Protein AF-A0A938GWP0-F1 (afdb_monomer_lite)

Radius of gyration: 29.53 Å; chains: 1; bounding box: 37×73×62 Å

pLDDT: mean 84.63, std 17.42, range [49.56, 98.25]

Secondary structure (DSSP, 8-state):
----HHHHHHHHHHHTTS--------------EEEEETTEEEEE-TTS-EE-----S---SGGGGSGGGTTHHHHHHTT-HHHHIIIIIHHHHHHH-

Sequence (97 aa):
MTMNRRRFLAAAGCAALQPVRTLRAAVSEKFFTLARRGGRWWFVTPEGAPFFSIALNHIDPSPLRYTANGDLWARKYGNSMERWLKEAVAPDLRAWG

Foldseek 3Di:
DDDDPVNVVVVVVVVVPDPPPPPPVPPPPQQWDWDQDPNDIFTAHSVGHGDDDDDDPDPDCVVCVDVVNPCSCCVVQVVDPVSCCVVPVVVVVVVVD

Structure (mmCIF, N/CA/C/O backbone):
data_AF-A0A938GWP0-F1
#
_entry.id   AF-A0A938GWP0-F1
#
loop_
_atom_site.group_PDB
_atom_site.id
_atom_site.type_symbol
_atom_site.label_atom_id
_atom_site.label_alt_id
_atom_site.label_comp_id
_atom_site.label_asym_id
_atom_site.label_entity_id
_atom_site.label_seq_id
_atom_site.pdbx_PDB_ins_code
_atom_site.Cartn_x
_atom_site.Cartn_y
_atom_site.Cartn_z
_atom_site.occupancy
_atom_site.B_iso_or_equiv
_atom_site.auth_seq_id
_atom_site.auth_comp_id
_atom_site.auth_asym_id
_atom_site.auth_atom_id
_atom_site.pdbx_PDB_model_num
ATOM 1 N N . MET A 1 1 ? -17.689 60.979 33.324 1.00 50.69 1 MET A N 1
ATOM 2 C CA . MET A 1 1 ? -17.193 59.839 34.127 1.00 50.69 1 MET A CA 1
ATOM 3 C C . MET A 1 1 ? -15.662 59.848 34.076 1.00 50.69 1 MET A C 1
ATOM 5 O O . MET A 1 1 ? -15.088 59.329 33.129 1.00 50.69 1 MET A O 1
ATOM 9 N N . THR A 1 2 ? -14.985 60.538 34.997 1.00 56.50 2 THR A N 1
ATOM 10 C CA . THR A 1 2 ? -13.518 60.707 34.969 1.00 56.50 2 THR A CA 1
ATOM 11 C C . THR A 1 2 ? -12.810 59.454 35.492 1.00 56.50 2 THR A C 1
ATOM 13 O O . THR A 1 2 ? -13.061 58.981 36.601 1.00 56.50 2 THR A O 1
ATOM 16 N N . MET A 1 3 ? -11.939 58.877 34.667 1.00 62.41 3 MET A N 1
ATOM 17 C CA . MET A 1 3 ? -11.220 57.642 34.971 1.00 62.41 3 MET A CA 1
ATOM 18 C C . MET A 1 3 ? -9.974 57.956 35.816 1.00 62.41 3 MET A C 1
ATOM 20 O O . MET A 1 3 ? -9.046 58.602 35.346 1.00 62.41 3 MET A O 1
ATOM 24 N N . ASN A 1 4 ? -9.950 57.527 37.084 1.00 79.62 4 ASN A N 1
ATOM 25 C CA . ASN A 1 4 ? -8.805 57.739 37.981 1.00 79.62 4 ASN A CA 1
ATOM 26 C C . ASN A 1 4 ? -7.696 56.698 37.711 1.00 79.62 4 ASN A C 1
ATOM 28 O O . ASN A 1 4 ? -7.987 55.520 37.492 1.00 79.62 4 ASN A O 1
ATOM 32 N N . ARG A 1 5 ? -6.425 57.118 37.797 1.00 67.44 5 ARG A N 1
ATOM 33 C CA . ARG A 1 5 ? -5.194 56.326 37.598 1.00 67.44 5 ARG A CA 1
ATOM 34 C C . ARG A 1 5 ? -5.220 54.956 38.284 1.00 67.44 5 ARG A C 1
ATOM 36 O O . ARG A 1 5 ? -4.750 53.984 37.706 1.00 67.44 5 ARG A O 1
ATOM 43 N N . ARG A 1 6 ? -5.818 54.844 39.477 1.00 66.81 6 ARG A N 1
ATOM 44 C CA . ARG A 1 6 ? -5.962 53.551 40.180 1.00 66.81 6 ARG A CA 1
ATOM 45 C C . ARG A 1 6 ? -6.859 52.556 39.435 1.00 66.81 6 ARG A C 1
ATOM 47 O O . ARG A 1 6 ? -6.541 51.375 39.384 1.00 66.81 6 ARG A O 1
ATOM 54 N N . ARG A 1 7 ? -7.946 53.030 38.820 1.00 64.69 7 ARG A N 1
ATOM 55 C CA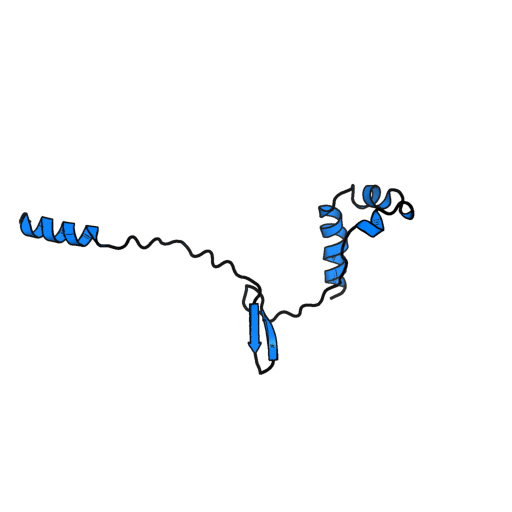 . ARG A 1 7 ? -8.832 52.198 37.989 1.00 64.69 7 ARG A CA 1
ATOM 56 C C . ARG A 1 7 ? -8.183 51.841 36.654 1.00 64.69 7 ARG A C 1
ATOM 58 O O . ARG A 1 7 ? -8.361 50.722 36.193 1.00 64.69 7 ARG A O 1
ATOM 65 N N . PHE A 1 8 ? -7.388 52.747 36.083 1.00 65.75 8 PHE A N 1
ATOM 66 C CA . PHE A 1 8 ? -6.614 52.463 34.872 1.00 65.75 8 PHE A CA 1
ATOM 67 C C . PHE A 1 8 ? -5.556 51.374 35.106 1.00 65.75 8 PHE A C 1
ATOM 69 O O . PHE A 1 8 ? -5.482 50.422 34.338 1.00 65.75 8 PHE A O 1
ATOM 76 N N . LEU A 1 9 ? -4.796 51.454 36.205 1.00 65.12 9 LEU A N 1
ATOM 77 C CA . LEU A 1 9 ? -3.797 50.435 36.553 1.00 65.12 9 LEU A CA 1
ATOM 78 C C . LEU A 1 9 ? -4.434 49.074 36.876 1.00 65.12 9 LEU A C 1
ATOM 80 O O . LEU A 1 9 ? -3.904 48.046 36.466 1.00 65.12 9 LEU A O 1
ATOM 84 N N . ALA A 1 10 ? -5.591 49.057 37.545 1.00 60.59 10 ALA A N 1
ATOM 85 C CA . ALA A 1 10 ? -6.326 47.818 37.808 1.00 60.59 10 ALA A CA 1
ATOM 86 C C . ALA A 1 10 ? -6.862 47.167 36.517 1.00 60.59 10 ALA A C 1
ATOM 88 O O . ALA A 1 10 ? -6.765 45.953 36.353 1.00 60.59 10 ALA A O 1
ATOM 89 N N . ALA A 1 11 ? -7.374 47.964 35.572 1.00 59.41 11 ALA A N 1
ATOM 90 C CA . ALA A 1 11 ? -7.838 47.461 34.278 1.00 59.41 11 ALA A CA 1
ATOM 91 C C . ALA A 1 11 ? -6.677 46.966 33.392 1.00 59.41 11 ALA A C 1
ATOM 93 O O . ALA A 1 11 ? -6.803 45.931 32.740 1.00 59.41 11 ALA A O 1
ATOM 94 N N . ALA A 1 12 ? -5.530 47.657 33.415 1.00 58.09 12 ALA A N 1
ATOM 95 C CA . ALA A 1 12 ? -4.332 47.254 32.679 1.00 58.09 12 ALA A CA 1
ATOM 96 C C . ALA A 1 12 ? -3.718 45.948 33.220 1.00 58.09 12 ALA A C 1
ATOM 98 O O . ALA A 1 12 ? -3.260 45.118 32.436 1.00 58.09 12 ALA A O 1
ATOM 99 N N . GLY A 1 13 ? -3.768 45.724 34.540 1.00 54.50 13 GLY A N 1
ATOM 100 C CA . GLY A 1 13 ? -3.292 44.484 35.164 1.00 54.50 13 GLY A CA 1
ATOM 101 C C . GLY A 1 13 ? -4.102 43.244 34.767 1.00 54.50 13 GLY A C 1
ATOM 102 O O . GLY A 1 13 ? -3.525 42.187 34.526 1.00 54.50 13 GLY A O 1
ATOM 103 N N . CYS A 1 14 ? -5.426 43.369 34.624 1.00 50.75 14 CYS A N 1
ATOM 104 C CA . CYS A 1 14 ? -6.283 42.250 34.212 1.00 50.75 14 CYS A CA 1
ATOM 105 C C . CYS A 1 14 ? -6.186 41.922 32.712 1.00 50.75 14 CYS A C 1
ATOM 107 O O . CYS A 1 14 ? -6.396 40.772 32.327 1.00 50.75 14 CYS A O 1
ATOM 109 N N . ALA A 1 15 ? -5.845 42.895 31.862 1.00 52.03 15 ALA A N 1
ATOM 110 C CA . ALA A 1 15 ? -5.645 42.653 30.431 1.00 52.03 15 ALA A CA 1
ATOM 111 C C . ALA A 1 15 ? -4.352 41.862 30.142 1.00 52.03 15 ALA A C 1
ATOM 113 O O . ALA A 1 15 ? -4.311 41.088 29.189 1.00 52.03 15 ALA A O 1
ATOM 114 N N . ALA A 1 16 ? -3.325 42.001 30.988 1.00 52.47 16 ALA A N 1
ATOM 115 C CA . ALA A 1 16 ? -2.033 41.324 30.830 1.00 52.47 16 ALA A CA 1
ATOM 116 C C . ALA A 1 16 ? -2.026 39.846 31.279 1.00 52.47 16 ALA A C 1
ATOM 118 O O . ALA A 1 16 ? -1.042 39.146 31.054 1.00 52.47 16 ALA A O 1
ATOM 119 N N . LEU A 1 17 ? -3.109 39.367 31.903 1.00 51.03 17 LEU A N 1
ATOM 120 C CA . LEU A 1 17 ? -3.243 37.994 32.410 1.00 51.03 17 LEU A CA 1
ATOM 121 C C . LEU A 1 17 ? -4.255 37.150 31.628 1.00 51.03 17 LEU A C 1
ATOM 123 O O . LEU A 1 17 ? -4.574 36.038 32.045 1.00 51.03 17 LEU A O 1
ATOM 127 N N . GLN A 1 18 ? -4.758 37.639 30.492 1.00 54.44 18 GLN A N 1
ATOM 128 C CA . GLN A 1 18 ? -5.480 36.772 29.567 1.00 54.44 18 GLN A CA 1
ATOM 129 C C . GLN A 1 18 ? -4.461 35.769 29.009 1.00 54.44 18 GLN A C 1
ATOM 131 O O . GLN A 1 18 ? -3.537 36.193 28.308 1.00 54.44 18 GLN A O 1
ATOM 136 N N . PRO A 1 19 ? -4.574 34.457 29.292 1.00 57.41 19 PRO A N 1
ATOM 137 C CA . PRO A 1 19 ? -3.786 33.497 28.548 1.00 57.41 19 PRO A CA 1
ATOM 138 C C . PRO A 1 19 ? -4.163 33.704 27.086 1.00 57.41 19 PRO A C 1
ATOM 140 O O . PRO A 1 19 ? -5.338 33.611 26.723 1.00 57.41 19 PRO A O 1
ATOM 143 N N . VAL A 1 20 ? -3.175 34.027 26.253 1.00 58.69 20 VAL A N 1
ATOM 144 C CA . VAL A 1 20 ? -3.327 33.929 24.807 1.00 58.69 20 VAL A CA 1
ATOM 145 C C . VAL A 1 20 ? -3.737 32.484 24.564 1.00 58.69 20 VAL A C 1
ATOM 147 O O . VAL A 1 20 ? -2.906 31.578 24.613 1.00 58.69 20 VAL A O 1
ATOM 150 N N . ARG A 1 21 ? -5.040 32.242 24.381 1.00 56.41 21 ARG A N 1
ATOM 151 C CA . ARG A 1 21 ? -5.522 30.991 23.816 1.00 56.41 21 ARG A CA 1
ATOM 152 C C . ARG A 1 21 ? -4.932 30.983 22.424 1.00 56.41 21 ARG A C 1
ATOM 154 O O . ARG A 1 21 ? -5.468 31.599 21.507 1.00 56.41 21 ARG A O 1
ATOM 161 N N . THR A 1 22 ? -3.796 30.318 22.284 1.00 55.38 22 THR A N 1
ATOM 162 C CA . THR A 1 22 ? -3.358 29.811 21.003 1.00 55.38 22 THR A CA 1
ATOM 163 C C . THR A 1 22 ? -4.510 28.946 20.515 1.00 55.38 22 THR A C 1
ATOM 165 O O . THR A 1 22 ? -4.663 27.792 20.906 1.00 55.38 22 THR A O 1
ATOM 168 N N . LEU A 1 23 ? -5.366 29.519 19.667 1.00 57.44 23 LEU A N 1
ATOM 169 C CA . LEU A 1 23 ? -6.190 28.764 18.738 1.00 57.44 23 LEU A CA 1
ATOM 170 C C . LEU A 1 23 ? -5.220 28.136 17.741 1.00 57.44 23 LEU A C 1
ATOM 172 O O . LEU A 1 23 ? -5.166 28.482 16.565 1.00 57.44 23 LEU A O 1
ATOM 176 N N . ARG A 1 24 ? -4.399 27.210 18.234 1.00 49.56 24 ARG A N 1
ATOM 177 C CA . ARG A 1 24 ? -3.853 26.176 17.391 1.00 49.56 24 ARG A CA 1
ATOM 178 C C . ARG A 1 24 ? -5.094 25.384 17.040 1.00 49.56 24 ARG A C 1
ATOM 180 O O . ARG A 1 24 ? -5.614 24.661 17.887 1.00 49.56 24 ARG A O 1
ATOM 187 N N . ALA A 1 25 ? -5.631 25.610 15.842 1.00 52.75 25 ALA A N 1
ATOM 188 C CA . ALA A 1 25 ? -6.501 24.626 15.231 1.00 52.75 25 ALA A CA 1
ATOM 189 C C . ALA A 1 25 ? -5.740 23.315 15.391 1.00 52.75 25 ALA A C 1
ATOM 191 O O . ALA A 1 25 ? -4.653 23.154 14.830 1.00 52.75 25 ALA A O 1
ATOM 192 N N . ALA A 1 26 ? -6.205 22.464 16.304 1.00 57.31 26 ALA A N 1
ATOM 193 C CA . ALA A 1 26 ? -5.650 21.145 16.434 1.00 57.31 26 ALA A CA 1
ATOM 194 C C . ALA A 1 26 ? -5.936 20.527 15.075 1.00 57.31 26 ALA A C 1
ATOM 196 O O . ALA A 1 26 ? -7.085 20.218 14.760 1.00 57.31 26 ALA A O 1
ATOM 197 N N . VAL A 1 27 ? -4.911 20.442 14.229 1.00 55.41 27 VAL A N 1
ATOM 198 C CA . VAL A 1 27 ? -4.920 19.482 13.143 1.00 55.41 27 VAL A CA 1
ATOM 199 C C . VAL A 1 27 ? -5.015 18.167 13.893 1.00 55.41 27 VAL A C 1
ATOM 201 O O . VAL A 1 27 ? -4.021 17.677 14.424 1.00 55.41 27 VAL A O 1
ATOM 204 N N . SER A 1 28 ? -6.239 17.683 14.108 1.00 64.88 28 SER A N 1
ATOM 205 C CA . SER A 1 28 ? -6.421 16.337 14.608 1.00 64.88 28 SER A CA 1
ATOM 206 C C . SER A 1 28 ? -5.968 15.486 13.439 1.00 64.88 28 SER A C 1
ATOM 208 O O . SER A 1 28 ? -6.738 15.266 12.503 1.00 64.88 28 SER A O 1
ATOM 210 N N . GLU A 1 29 ? -4.693 15.121 13.407 1.00 71.38 29 GLU A N 1
ATOM 211 C CA . GLU A 1 29 ? -4.261 14.090 12.486 1.00 71.38 29 GLU A CA 1
ATOM 212 C C . GLU A 1 29 ? -5.057 12.848 12.868 1.00 71.38 29 GLU A C 1
ATOM 214 O O . GLU A 1 29 ? -5.012 12.366 14.003 1.00 71.38 29 GLU A O 1
ATOM 219 N N . LYS A 1 30 ? -5.940 12.450 11.957 1.00 89.56 30 LYS A N 1
ATOM 220 C CA . LYS A 1 30 ? -6.830 11.323 12.166 1.00 89.56 30 LYS A CA 1
ATOM 221 C C . LYS A 1 30 ? -6.131 10.106 11.580 1.00 89.56 30 LYS A C 1
ATOM 223 O O . LYS A 1 30 ? -5.706 10.124 10.428 1.00 89.56 30 LYS A O 1
ATOM 228 N N . PHE A 1 31 ? -6.019 9.058 12.380 1.00 95.44 31 PHE A N 1
ATOM 229 C CA . PHE A 1 31 ? -5.320 7.830 12.023 1.00 95.44 31 PHE A CA 1
ATOM 230 C C . PHE A 1 31 ? -6.279 6.648 12.058 1.00 95.44 31 PHE A C 1
ATOM 232 O O . PHE A 1 31 ? -7.352 6.711 12.662 1.00 95.44 31 PHE A O 1
ATOM 239 N N . PHE A 1 32 ? -5.856 5.543 11.449 1.00 96.75 32 PHE A N 1
ATOM 240 C CA . PHE A 1 32 ? -6.473 4.259 11.739 1.00 96.75 32 PHE A CA 1
ATOM 241 C C . PHE A 1 32 ? -6.278 3.904 13.217 1.00 96.75 32 PHE A C 1
ATOM 243 O O . PHE A 1 32 ? -5.207 4.115 13.786 1.00 96.75 32 PHE A O 1
ATOM 250 N N . THR A 1 33 ? -7.318 3.362 13.844 1.00 96.62 33 THR A N 1
ATOM 251 C CA . THR A 1 33 ? -7.318 2.964 15.262 1.00 96.62 33 THR A CA 1
ATOM 252 C C . THR A 1 33 ? -7.943 1.580 15.443 1.00 96.62 33 THR A C 1
ATOM 254 O O . THR A 1 33 ? -8.379 0.950 14.479 1.00 96.62 33 THR A O 1
ATOM 257 N N . LEU A 1 34 ? -7.975 1.086 16.683 1.00 97.56 34 LEU A N 1
ATOM 258 C CA . LEU A 1 34 ? -8.688 -0.130 17.067 1.00 97.56 34 LEU A CA 1
ATOM 259 C C . LEU A 1 34 ? -9.872 0.218 17.968 1.00 97.56 34 LEU A C 1
ATOM 261 O O . LEU A 1 34 ? -9.752 1.062 18.855 1.00 97.56 34 LEU A O 1
ATOM 265 N N . ALA A 1 35 ? -10.999 -0.470 17.797 1.00 97.19 35 ALA A N 1
ATOM 266 C CA . ALA A 1 35 ? -12.131 -0.359 18.713 1.00 97.19 35 ALA A CA 1
ATOM 267 C C . ALA A 1 35 ? -12.854 -1.693 18.895 1.00 97.19 35 ALA A C 1
ATOM 269 O O . ALA A 1 35 ? -12.956 -2.495 17.965 1.00 97.19 35 ALA A O 1
ATOM 270 N N . ARG A 1 36 ? -13.426 -1.902 20.085 1.00 97.75 36 ARG A N 1
ATOM 271 C CA . ARG A 1 36 ? -14.333 -3.020 20.348 1.00 97.75 36 ARG A CA 1
ATOM 272 C C . ARG A 1 36 ? -15.783 -2.567 20.155 1.00 97.75 36 ARG A C 1
ATOM 274 O O . ARG A 1 36 ? -16.238 -1.667 20.854 1.00 97.75 36 ARG A O 1
ATOM 281 N N . ARG A 1 37 ? -16.517 -3.179 19.222 1.00 95.31 37 ARG A N 1
ATOM 282 C CA . ARG A 1 37 ? -17.928 -2.868 18.906 1.00 95.31 37 ARG A CA 1
ATOM 283 C C . ARG A 1 37 ? -18.738 -4.160 18.856 1.00 95.31 37 ARG A C 1
ATOM 285 O O . ARG A 1 37 ? -18.329 -5.112 18.193 1.00 95.31 37 ARG A O 1
ATOM 292 N N . GLY A 1 38 ? -19.852 -4.219 19.591 1.00 94.56 38 GLY A N 1
ATOM 293 C CA . GLY A 1 38 ? -20.688 -5.428 19.663 1.00 94.56 38 GLY A CA 1
ATOM 294 C C . GLY A 1 38 ? -19.915 -6.671 20.123 1.00 94.56 38 GLY A C 1
ATOM 295 O O . GLY A 1 38 ? -20.105 -7.758 19.591 1.00 94.56 38 GLY A O 1
ATOM 296 N N . GLY A 1 39 ? -18.958 -6.496 21.041 1.00 97.56 39 GLY A N 1
ATOM 297 C CA . GLY A 1 39 ? -18.110 -7.578 21.545 1.00 97.56 39 GLY A CA 1
ATOM 298 C C . GLY A 1 39 ? -16.928 -7.982 20.650 1.00 97.56 39 GLY A C 1
ATOM 299 O O . GLY A 1 39 ? -16.082 -8.731 21.136 1.00 97.56 39 GLY A O 1
ATOM 300 N N . ARG A 1 40 ? -16.804 -7.457 19.420 1.00 97.19 40 ARG A N 1
ATOM 301 C CA . ARG A 1 40 ? -15.743 -7.789 18.442 1.00 97.19 40 ARG A CA 1
ATOM 302 C C . ARG A 1 40 ? -14.729 -6.657 18.279 1.00 97.19 40 ARG A C 1
ATOM 304 O O . ARG A 1 40 ? -15.092 -5.496 18.439 1.00 97.19 40 ARG A O 1
ATOM 311 N N . TRP A 1 41 ? -13.484 -6.991 17.946 1.00 97.88 41 TRP A N 1
ATOM 312 C CA . TRP A 1 41 ? -12.444 -6.015 17.605 1.00 97.88 41 TRP A CA 1
ATOM 313 C C . TRP A 1 41 ? -12.507 -5.612 16.134 1.00 97.88 41 TRP A C 1
ATOM 315 O O . TRP A 1 41 ? -12.754 -6.450 15.271 1.00 97.88 41 TRP A O 1
ATOM 325 N N . TRP A 1 42 ? -12.253 -4.332 15.879 1.00 98.00 42 TRP A N 1
ATOM 326 C CA . TRP A 1 42 ? -12.288 -3.711 14.562 1.00 98.00 42 TRP A CA 1
ATOM 327 C C . TRP A 1 42 ? -11.101 -2.777 14.380 1.00 98.00 42 TRP A C 1
ATOM 329 O O . TRP A 1 42 ? -10.763 -2.039 15.310 1.00 98.00 42 TRP A O 1
ATOM 339 N N . PHE A 1 43 ? -10.550 -2.734 13.166 1.00 98.06 43 PHE A N 1
ATOM 340 C CA . PHE A 1 43 ? -9.882 -1.524 12.702 1.00 98.06 43 PHE A CA 1
ATOM 341 C C . PHE A 1 43 ? -10.931 -0.445 12.442 1.00 98.06 43 PHE A C 1
ATOM 343 O O . PHE A 1 43 ? -12.061 -0.737 12.042 1.00 98.06 43 PHE A O 1
ATOM 350 N N . VAL A 1 44 ? -10.562 0.803 12.689 1.00 97.31 44 VAL A N 1
ATOM 351 C CA . VAL A 1 44 ? -11.438 1.960 12.529 1.00 97.31 44 VAL A CA 1
ATOM 352 C C . VAL A 1 44 ? -10.723 2.992 11.675 1.00 97.31 44 VAL A C 1
ATOM 354 O O . VAL A 1 44 ? -9.568 3.311 11.956 1.00 97.31 44 VAL A O 1
ATOM 357 N N . THR A 1 45 ? -11.394 3.488 10.635 1.00 96.56 45 THR A N 1
ATOM 358 C CA . THR A 1 45 ? -10.845 4.528 9.758 1.00 96.56 45 THR A CA 1
ATOM 359 C C . THR A 1 45 ? -10.661 5.847 10.519 1.00 96.56 45 THR A C 1
ATOM 361 O O . THR A 1 45 ? -11.303 6.053 11.556 1.00 96.56 45 THR A O 1
ATOM 364 N N . PRO A 1 46 ? -9.848 6.780 9.998 1.00 95.81 46 PRO A N 1
ATOM 365 C CA . PRO A 1 46 ? -9.767 8.146 10.516 1.00 95.81 46 PRO A CA 1
ATOM 366 C C . PRO A 1 46 ? -11.139 8.837 10.697 1.00 95.81 46 PRO A C 1
ATOM 368 O O . PRO A 1 46 ? -11.317 9.661 11.593 1.00 95.81 46 PRO A O 1
ATOM 371 N N . GLU A 1 47 ? -12.139 8.482 9.891 1.00 94.94 47 GLU A N 1
ATOM 372 C CA . GLU A 1 47 ? -13.512 9.010 9.926 1.00 94.94 47 GLU A CA 1
ATOM 373 C C . GLU A 1 47 ? -14.423 8.295 10.940 1.00 94.94 47 GLU A C 1
ATOM 375 O O . GLU A 1 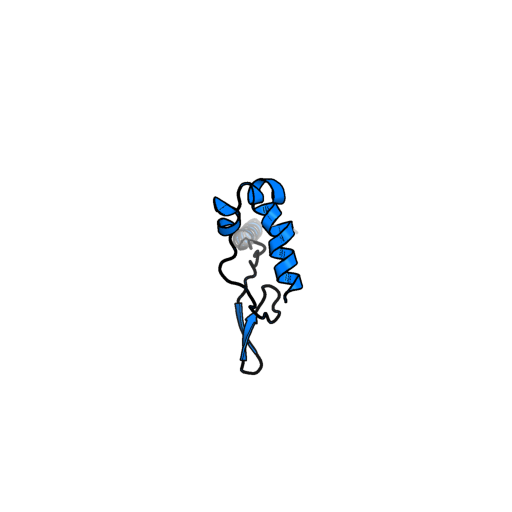47 ? -15.559 8.717 11.151 1.00 94.94 47 GLU A O 1
ATOM 380 N N . GLY A 1 48 ? -13.946 7.230 11.590 1.00 94.38 48 GLY A N 1
ATOM 381 C CA . GLY A 1 48 ? -14.691 6.491 12.612 1.00 94.38 48 GLY A CA 1
ATOM 382 C C . GLY A 1 48 ? -15.493 5.288 12.097 1.00 94.38 48 GLY A C 1
ATOM 383 O O . GLY A 1 48 ? -16.205 4.647 12.884 1.00 94.38 48 GLY A O 1
ATOM 384 N N . ALA A 1 49 ? -15.377 4.939 10.814 1.00 96.25 49 ALA A N 1
ATOM 385 C CA . ALA A 1 49 ? -16.054 3.781 10.232 1.00 96.25 49 ALA A CA 1
ATOM 386 C C . ALA A 1 49 ? -15.312 2.467 10.560 1.00 96.25 49 ALA A C 1
ATOM 388 O O . ALA A 1 49 ? -14.084 2.478 10.646 1.00 96.25 49 ALA A O 1
ATOM 389 N N . PRO A 1 50 ? -16.004 1.325 10.755 1.00 96.25 50 PRO A N 1
ATOM 390 C CA . PRO A 1 50 ? -15.346 0.019 10.799 1.00 96.25 50 PRO A CA 1
ATOM 391 C C . PRO A 1 50 ? -14.617 -0.265 9.481 1.00 96.25 50 PRO A C 1
ATOM 393 O O . PRO A 1 50 ? -15.143 0.027 8.409 1.00 96.25 50 PRO A O 1
ATOM 396 N N . PHE A 1 51 ? -13.433 -0.863 9.563 1.00 95.69 51 PHE A N 1
ATOM 397 C CA . PHE A 1 51 ? -12.599 -1.186 8.411 1.00 95.69 51 PHE A CA 1
ATOM 398 C C . PHE A 1 51 ? -12.188 -2.660 8.433 1.00 95.69 51 PHE A C 1
ATOM 400 O O . PHE A 1 51 ? -11.694 -3.162 9.446 1.00 95.69 51 PHE A O 1
ATOM 407 N N . PHE A 1 52 ? -12.367 -3.344 7.304 1.00 93.06 52 PHE A N 1
ATOM 408 C CA . PHE A 1 52 ? -11.807 -4.672 7.078 1.00 93.06 52 PHE A CA 1
ATOM 409 C C . PHE A 1 52 ? -10.470 -4.532 6.355 1.00 93.06 52 PHE A C 1
ATOM 411 O O . PHE A 1 52 ? -10.414 -4.018 5.243 1.00 93.06 52 PHE A O 1
ATOM 418 N N . SER A 1 53 ? -9.396 -5.008 6.985 1.00 92.06 53 SER A N 1
ATOM 419 C CA . SER A 1 53 ? -8.077 -5.049 6.354 1.00 92.06 53 SER A CA 1
ATOM 420 C C . SER A 1 53 ? -7.964 -6.305 5.493 1.00 92.06 53 SER A C 1
ATOM 422 O O . SER A 1 53 ? -7.624 -7.378 5.994 1.00 92.06 53 SER A O 1
ATOM 424 N N . ILE A 1 54 ? -8.303 -6.172 4.212 1.00 90.69 54 ILE A N 1
ATOM 425 C CA . ILE A 1 54 ? -8.114 -7.202 3.187 1.00 90.69 54 ILE A CA 1
ATOM 426 C C . ILE A 1 54 ? -7.035 -6.680 2.240 1.00 90.69 54 ILE A C 1
ATOM 428 O O . ILE A 1 54 ? -7.173 -5.597 1.677 1.00 90.69 54 ILE A O 1
ATOM 432 N N . ALA A 1 55 ? -5.930 -7.412 2.116 1.00 89.88 55 ALA A N 1
ATOM 433 C CA . ALA A 1 55 ? -4.764 -6.964 1.365 1.00 89.88 55 ALA A CA 1
ATOM 434 C C . ALA A 1 55 ? -3.973 -8.145 0.793 1.00 89.88 55 ALA A C 1
ATOM 436 O O . ALA A 1 55 ? -4.094 -9.279 1.260 1.00 89.88 55 ALA A O 1
ATOM 437 N N . LEU A 1 56 ? -3.130 -7.845 -0.196 1.00 91.38 56 LEU A N 1
ATOM 438 C CA . LEU A 1 56 ? -2.117 -8.757 -0.719 1.00 91.38 56 LEU A CA 1
ATOM 439 C C . LEU A 1 56 ? -0.734 -8.343 -0.209 1.00 91.38 56 LEU A C 1
ATOM 441 O O . LEU A 1 56 ? -0.421 -7.157 -0.106 1.00 91.38 56 LEU A O 1
ATOM 445 N N . ASN A 1 57 ? 0.098 -9.337 0.094 1.00 91.25 57 ASN A N 1
ATOM 446 C CA . ASN A 1 57 ? 1.494 -9.127 0.468 1.00 91.25 57 ASN A CA 1
ATOM 447 C C . ASN A 1 57 ? 2.386 -9.051 -0.782 1.00 91.25 57 ASN A C 1
ATOM 449 O O . ASN A 1 57 ? 1.994 -9.500 -1.855 1.00 91.25 57 ASN A O 1
ATOM 453 N N . HIS A 1 58 ? 3.608 -8.531 -0.615 1.00 93.44 58 HIS A N 1
ATOM 454 C CA . HIS A 1 58 ? 4.644 -8.481 -1.660 1.00 93.44 58 HIS A CA 1
ATOM 455 C C . HIS A 1 58 ? 4.228 -7.742 -2.941 1.00 93.44 58 HIS A C 1
ATOM 457 O O . HIS A 1 58 ? 4.415 -8.220 -4.057 1.00 93.44 58 HIS A O 1
ATOM 463 N N . ILE A 1 59 ? 3.664 -6.545 -2.773 1.00 94.25 59 ILE A N 1
ATOM 464 C CA . ILE A 1 59 ? 3.342 -5.653 -3.888 1.00 94.25 59 ILE A CA 1
ATOM 465 C C . ILE A 1 59 ? 4.550 -4.766 -4.185 1.00 94.25 59 ILE A C 1
ATOM 467 O O . ILE A 1 59 ? 4.717 -3.696 -3.599 1.00 94.25 59 ILE A O 1
ATOM 471 N N . ASP A 1 60 ? 5.389 -5.210 -5.114 1.00 95.06 60 ASP A N 1
ATOM 472 C CA . ASP A 1 60 ? 6.547 -4.459 -5.594 1.00 95.06 60 ASP A CA 1
ATOM 473 C C . ASP A 1 60 ? 6.837 -4.773 -7.081 1.00 95.06 60 ASP A C 1
ATOM 475 O O . ASP A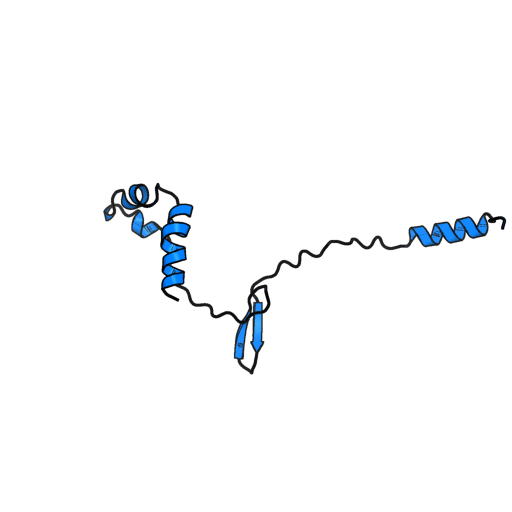 1 60 ? 6.380 -5.791 -7.608 1.00 95.06 60 ASP A O 1
ATOM 479 N N . PRO A 1 61 ? 7.557 -3.901 -7.810 1.00 95.88 61 PRO A N 1
ATOM 480 C CA . PRO A 1 61 ? 7.767 -4.068 -9.246 1.00 95.88 61 PRO A CA 1
ATOM 481 C C . PRO A 1 61 ? 8.907 -5.041 -9.571 1.00 95.88 61 PRO A C 1
ATOM 483 O O . PRO A 1 61 ? 9.204 -5.219 -10.752 1.00 95.88 61 PRO A O 1
ATOM 486 N N . SER A 1 62 ? 9.611 -5.615 -8.586 1.00 95.56 62 SER A N 1
ATOM 487 C CA . SER A 1 62 ? 10.841 -6.382 -8.830 1.00 95.56 62 SER A CA 1
ATOM 488 C C . SER A 1 62 ? 10.640 -7.516 -9.832 1.00 95.56 62 SER A C 1
ATOM 490 O O . SER A 1 62 ? 11.463 -7.609 -10.746 1.00 95.56 62 SER A O 1
ATOM 492 N N . PRO A 1 63 ? 9.540 -8.301 -9.778 1.00 94.25 63 PRO A N 1
ATOM 493 C CA . PRO A 1 63 ? 9.287 -9.327 -10.783 1.00 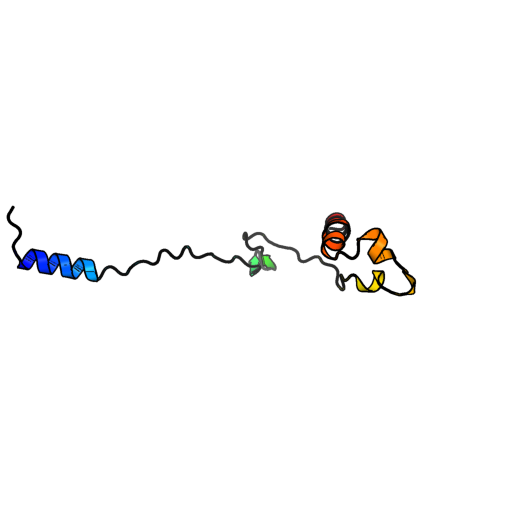94.25 63 PRO A CA 1
ATOM 494 C C . PRO A 1 63 ? 9.241 -8.766 -12.205 1.00 94.25 63 PRO A C 1
ATOM 496 O O . PRO A 1 63 ? 9.809 -9.361 -13.111 1.00 94.25 63 PRO A O 1
ATOM 499 N N . LEU A 1 64 ? 8.674 -7.573 -12.418 1.00 96.12 64 LEU A N 1
ATOM 500 C CA . LEU A 1 64 ? 8.597 -6.926 -13.738 1.00 96.12 64 LEU A CA 1
ATOM 501 C C . LEU A 1 64 ? 9.963 -6.484 -14.287 1.00 96.12 64 LEU A C 1
ATOM 503 O O . LEU A 1 64 ? 10.060 -6.134 -15.463 1.00 96.12 64 LEU A O 1
ATOM 507 N N . ARG A 1 65 ? 10.997 -6.464 -13.440 1.00 95.25 65 ARG A N 1
ATOM 508 C CA . ARG A 1 65 ? 12.345 -5.960 -13.743 1.00 95.25 65 ARG A CA 1
ATOM 509 C C . ARG A 1 65 ? 13.384 -7.077 -13.854 1.00 95.25 65 ARG A C 1
ATOM 511 O O . ARG A 1 65 ? 14.565 -6.791 -14.025 1.00 95.25 65 ARG A O 1
ATOM 518 N N . TYR A 1 66 ? 12.968 -8.337 -13.747 1.00 96.44 66 TYR A N 1
ATOM 519 C CA . TYR A 1 66 ? 13.852 -9.472 -13.997 1.00 96.44 66 TYR A CA 1
ATOM 520 C C . TYR A 1 66 ? 14.325 -9.493 -15.449 1.00 96.44 66 TYR A C 1
ATOM 522 O O . TYR A 1 66 ? 13.588 -9.115 -16.357 1.00 96.44 66 TYR A O 1
ATOM 530 N N . THR A 1 67 ? 15.540 -9.999 -15.671 1.00 96.38 67 THR A N 1
ATOM 531 C CA . THR A 1 67 ? 16.147 -10.110 -17.008 1.00 96.38 67 THR A CA 1
ATOM 532 C C . THR A 1 67 ? 15.258 -10.877 -17.986 1.00 96.38 67 THR A C 1
ATOM 534 O O . THR A 1 67 ? 15.134 -10.480 -19.140 1.00 96.38 67 THR A O 1
ATOM 537 N N . ALA A 1 68 ? 14.566 -11.917 -17.508 1.00 97.00 68 ALA A N 1
ATOM 538 C CA . ALA A 1 68 ? 13.608 -12.702 -18.287 1.00 97.00 68 ALA A CA 1
ATOM 539 C C . ALA A 1 68 ? 12.418 -11.882 -18.826 1.00 97.00 68 ALA A C 1
ATOM 541 O O . ALA A 1 68 ? 11.822 -12.261 -19.829 1.00 97.00 68 ALA A O 1
ATOM 542 N N . ASN A 1 69 ? 12.088 -10.752 -18.191 1.00 97.25 69 ASN A N 1
ATOM 543 C CA . ASN A 1 69 ? 10.996 -9.865 -18.597 1.00 97.25 69 ASN A CA 1
ATOM 544 C C . ASN A 1 69 ? 11.457 -8.723 -19.519 1.00 97.25 69 ASN A C 1
ATOM 546 O O . ASN A 1 69 ? 10.640 -7.889 -19.918 1.00 97.25 69 ASN A O 1
ATOM 550 N N . GLY A 1 70 ? 12.746 -8.692 -19.883 1.00 96.75 70 GLY A N 1
ATOM 551 C CA . GLY A 1 70 ? 13.315 -7.732 -20.823 1.00 96.75 70 GLY A CA 1
ATOM 552 C C . GLY A 1 70 ? 13.027 -6.284 -20.427 1.00 96.75 70 GLY A C 1
ATOM 553 O O . GLY A 1 70 ? 13.342 -5.840 -19.326 1.00 96.75 70 GLY A O 1
ATOM 554 N N . ASP A 1 71 ? 12.403 -5.543 -21.336 1.00 97.06 71 ASP A N 1
ATOM 555 C CA . ASP A 1 71 ? 12.060 -4.130 -21.184 1.00 97.06 71 ASP A CA 1
ATOM 556 C C . ASP A 1 71 ? 10.603 -3.895 -20.736 1.00 97.06 71 ASP A C 1
ATOM 558 O O . ASP A 1 71 ? 10.112 -2.769 -20.830 1.00 97.06 71 ASP A O 1
ATOM 562 N N . LEU A 1 72 ? 9.896 -4.924 -20.241 1.00 97.69 72 LEU A N 1
ATOM 563 C CA . LEU A 1 72 ? 8.475 -4.844 -19.867 1.00 97.69 72 LEU A CA 1
ATOM 564 C C . LEU A 1 72 ? 8.173 -3.658 -18.943 1.00 97.69 72 LEU A C 1
ATOM 566 O O . LEU A 1 72 ? 7.212 -2.924 -19.177 1.00 97.69 72 LEU A O 1
ATOM 570 N N . TRP A 1 73 ? 8.999 -3.452 -17.915 1.00 97.94 73 TRP A N 1
ATOM 571 C CA . TRP A 1 73 ? 8.865 -2.329 -16.986 1.00 97.94 73 TRP A CA 1
ATOM 572 C C . TRP A 1 73 ? 8.923 -0.968 -17.698 1.00 97.94 73 TRP A C 1
ATOM 574 O O . TRP A 1 73 ? 8.070 -0.102 -17.481 1.00 97.94 73 TRP A O 1
ATOM 584 N N . ALA A 1 74 ? 9.896 -0.799 -18.596 1.00 97.75 74 ALA A N 1
ATOM 585 C CA . ALA A 1 74 ? 10.087 0.424 -19.362 1.00 97.75 74 ALA A CA 1
ATOM 586 C C . ALA A 1 74 ? 8.962 0.628 -20.386 1.00 97.75 74 ALA A C 1
ATOM 588 O O . ALA A 1 74 ? 8.355 1.695 -20.416 1.00 97.75 74 ALA A O 1
ATOM 589 N N . ARG A 1 75 ? 8.627 -0.395 -21.181 1.00 98.00 75 ARG A N 1
ATOM 590 C CA . ARG A 1 75 ? 7.588 -0.294 -22.216 1.00 98.00 75 ARG A CA 1
ATOM 591 C C . ARG A 1 75 ? 6.191 -0.095 -21.647 1.00 98.00 75 ARG A C 1
ATOM 593 O O . ARG A 1 75 ? 5.439 0.710 -22.184 1.00 98.00 75 ARG A O 1
ATOM 600 N N . LYS A 1 76 ? 5.823 -0.827 -20.590 1.00 97.69 76 LYS A N 1
ATOM 601 C CA . LYS A 1 76 ? 4.457 -0.783 -20.050 1.00 97.69 76 LYS A CA 1
ATOM 602 C C . LYS A 1 76 ? 4.237 0.437 -19.156 1.00 97.69 76 LYS A C 1
ATOM 604 O O . LYS A 1 76 ? 3.213 1.102 -19.281 1.00 97.69 76 LYS A O 1
ATOM 609 N N . TYR A 1 77 ? 5.206 0.765 -18.301 1.00 98.19 77 TYR A N 1
ATOM 610 C CA . TYR A 1 77 ? 5.030 1.787 -17.262 1.00 98.19 77 TYR A CA 1
ATOM 611 C C . TYR A 1 77 ? 5.990 2.974 -17.386 1.00 98.19 77 TYR A C 1
ATOM 613 O O . TYR A 1 77 ? 5.990 3.855 -16.529 1.00 98.19 77 TYR A O 1
ATOM 621 N N . GLY A 1 78 ? 6.814 3.041 -18.436 1.00 97.81 78 GLY A N 1
ATOM 622 C CA . GLY A 1 78 ? 7.734 4.163 -18.651 1.00 97.81 78 GLY A CA 1
ATOM 623 C C . GLY A 1 78 ? 8.782 4.295 -17.550 1.00 97.81 78 GLY A C 1
ATOM 624 O O . GLY A 1 78 ? 9.158 5.406 -17.193 1.00 97.81 78 GLY A O 1
ATOM 625 N N . ASN A 1 79 ? 9.193 3.176 -16.949 1.00 97.19 79 ASN A N 1
ATOM 626 C CA . ASN A 1 79 ? 10.029 3.147 -15.750 1.00 97.19 79 ASN A CA 1
ATOM 627 C C . ASN A 1 79 ? 9.445 3.889 -14.525 1.00 97.19 79 ASN A C 1
ATOM 629 O O . ASN A 1 79 ? 10.191 4.217 -13.602 1.00 97.19 79 ASN A O 1
ATOM 633 N N . SER A 1 80 ? 8.133 4.142 -14.481 1.00 97.88 80 SER A N 1
ATOM 634 C CA . SER A 1 80 ? 7.494 4.937 -13.430 1.00 97.88 80 SER A CA 1
ATOM 635 C C . SER A 1 80 ? 6.725 4.079 -12.429 1.00 97.88 80 SER A C 1
ATOM 637 O O . SER A 1 80 ? 5.718 3.446 -12.753 1.00 97.88 80 SER A O 1
ATOM 639 N N . MET A 1 81 ? 7.171 4.133 -11.171 1.00 97.94 81 MET A N 1
ATOM 640 C CA . MET A 1 81 ? 6.452 3.554 -10.033 1.00 97.94 81 MET A CA 1
ATOM 641 C C . MET A 1 81 ? 5.055 4.135 -9.881 1.00 97.94 81 MET A C 1
ATOM 643 O O . MET A 1 81 ? 4.104 3.399 -9.644 1.00 97.94 81 MET A O 1
ATOM 647 N N . GLU A 1 82 ? 4.922 5.447 -10.051 1.00 98.12 82 GLU A N 1
ATOM 648 C CA . GLU A 1 82 ? 3.639 6.127 -9.933 1.00 98.12 82 GLU A CA 1
ATOM 649 C C . GLU A 1 82 ? 2.644 5.626 -10.983 1.00 98.12 82 GLU A C 1
ATOM 651 O O . GLU A 1 82 ? 1.501 5.322 -10.640 1.00 98.12 82 GLU A O 1
ATOM 656 N N . ARG A 1 83 ? 3.082 5.479 -12.242 1.00 98.25 83 ARG A N 1
ATOM 657 C CA . ARG A 1 83 ? 2.232 4.933 -13.307 1.00 98.25 83 ARG A CA 1
ATOM 658 C C . ARG A 1 83 ? 1.825 3.500 -13.010 1.00 98.25 83 ARG A C 1
ATOM 660 O O . ARG A 1 83 ? 0.645 3.193 -13.074 1.00 98.25 83 ARG A O 1
ATOM 667 N N . TRP A 1 84 ? 2.760 2.640 -12.612 1.00 98.19 84 TRP A N 1
ATOM 668 C CA . TRP A 1 84 ? 2.433 1.261 -12.238 1.00 98.19 84 TRP A CA 1
ATOM 669 C C . TRP A 1 84 ? 1.418 1.174 -11.094 1.00 98.19 84 TRP A C 1
ATOM 671 O O . TRP A 1 84 ? 0.460 0.403 -11.176 1.00 98.19 84 TRP A O 1
ATOM 681 N N . LEU A 1 85 ? 1.580 2.004 -10.060 1.00 97.81 85 LEU A N 1
ATOM 682 C CA . LEU A 1 85 ? 0.650 2.053 -8.935 1.00 97.81 85 LEU A CA 1
ATOM 683 C C . LEU A 1 85 ? -0.741 2.545 -9.358 1.00 97.81 85 LEU A C 1
ATOM 685 O O . LEU A 1 85 ? -1.742 1.970 -8.932 1.00 97.81 85 LEU A O 1
ATOM 689 N N . LYS A 1 86 ? -0.818 3.589 -10.191 1.00 97.75 86 LYS A N 1
ATOM 690 C CA . LYS A 1 86 ? -2.087 4.193 -10.629 1.00 97.75 86 LYS A CA 1
ATOM 691 C C . LYS A 1 86 ? -2.813 3.382 -11.702 1.00 97.75 86 LYS A C 1
ATOM 693 O O . LYS A 1 86 ? -4.037 3.331 -11.679 1.00 97.75 86 LYS A O 1
ATOM 698 N N . GLU A 1 87 ? -2.075 2.789 -12.634 1.00 97.62 87 GLU A N 1
ATOM 699 C CA . GLU A 1 87 ? -2.620 2.150 -13.840 1.00 97.62 87 GLU A CA 1
ATOM 700 C C . GLU A 1 87 ? -2.834 0.641 -13.678 1.00 97.62 87 GLU A C 1
ATOM 702 O O . GLU A 1 87 ? -3.651 0.084 -14.401 1.00 97.62 87 GLU A O 1
ATOM 707 N N . ALA A 1 88 ? -2.122 -0.021 -12.755 1.00 96.19 88 ALA A N 1
ATOM 708 C CA . ALA A 1 88 ? -2.251 -1.462 -12.521 1.00 96.19 88 ALA A CA 1
ATOM 709 C C . ALA A 1 88 ? -2.604 -1.779 -11.062 1.00 96.19 88 ALA A C 1
ATOM 711 O O . ALA A 1 88 ? -3.714 -2.204 -10.777 1.00 96.19 88 ALA A O 1
ATOM 712 N N . VAL A 1 89 ? -1.710 -1.502 -10.107 1.00 96.38 89 VAL A N 1
ATOM 713 C CA . VAL A 1 89 ? -1.869 -2.003 -8.725 1.00 96.38 89 VAL A CA 1
ATOM 714 C C . VAL A 1 89 ? -3.174 -1.542 -8.074 1.00 96.38 89 VAL A C 1
ATOM 716 O O . VAL A 1 89 ? -3.953 -2.358 -7.591 1.00 96.38 89 VAL A O 1
ATOM 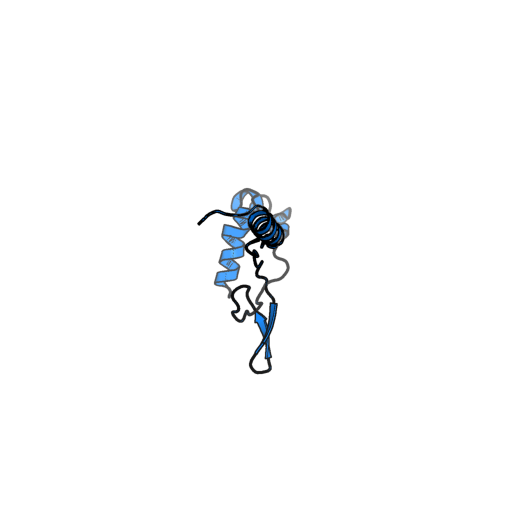719 N N . ALA A 1 90 ? -3.421 -0.232 -8.031 1.00 95.88 90 ALA A N 1
ATOM 720 C CA . ALA A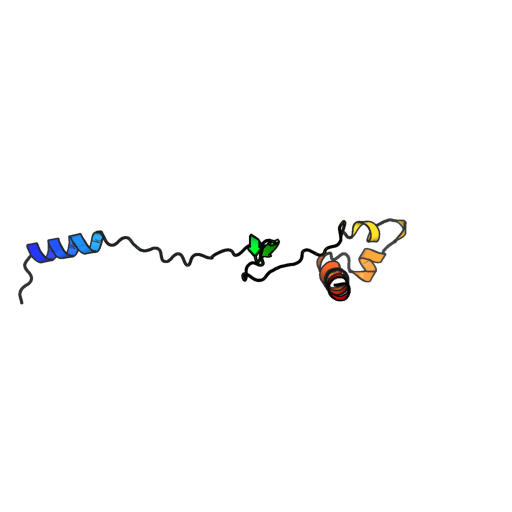 1 90 ? -4.590 0.313 -7.357 1.00 95.88 90 ALA A CA 1
ATOM 721 C C . ALA A 1 90 ? -5.929 -0.077 -8.019 1.00 95.88 90 ALA A C 1
ATOM 723 O O . ALA A 1 90 ? -6.859 -0.390 -7.273 1.00 95.88 90 ALA A O 1
ATOM 724 N N . PRO A 1 91 ? -6.093 -0.042 -9.360 1.00 96.44 91 PRO A N 1
ATOM 725 C CA . PRO A 1 91 ? -7.319 -0.533 -9.983 1.00 96.44 91 PRO A CA 1
ATOM 726 C C . PRO A 1 91 ? -7.495 -2.049 -9.824 1.00 96.44 91 PRO A C 1
ATOM 728 O O . PRO A 1 91 ? -8.596 -2.467 -9.476 1.00 96.44 91 PRO A O 1
ATOM 731 N N . ASP A 1 92 ? -6.437 -2.853 -9.977 1.00 95.38 92 ASP A N 1
ATOM 732 C CA . ASP A 1 92 ? -6.526 -4.317 -9.870 1.00 95.38 92 ASP A CA 1
ATOM 733 C C . ASP A 1 92 ? -6.940 -4.757 -8.455 1.00 95.38 92 ASP A C 1
ATOM 735 O O . ASP A 1 92 ? -7.836 -5.586 -8.298 1.00 95.38 92 ASP A O 1
ATOM 739 N N . LEU A 1 93 ? -6.354 -4.157 -7.409 1.00 94.19 93 LEU A N 1
ATOM 740 C CA . LEU A 1 93 ? -6.721 -4.462 -6.020 1.00 94.19 93 LEU A CA 1
ATOM 741 C C . LEU A 1 93 ? -8.167 -4.073 -5.693 1.00 94.19 93 LEU A C 1
ATOM 743 O O . LEU A 1 93 ? -8.848 -4.826 -5.008 1.00 94.19 93 LEU A O 1
ATOM 747 N N . ARG A 1 94 ? -8.638 -2.917 -6.183 1.00 92.81 94 ARG A N 1
ATOM 748 C CA . ARG A 1 94 ? -10.026 -2.467 -5.967 1.00 92.81 94 ARG A CA 1
ATOM 749 C C . ARG A 1 94 ? -11.041 -3.292 -6.749 1.00 92.81 94 ARG A C 1
ATOM 751 O O . ARG A 1 94 ? -12.178 -3.414 -6.317 1.00 92.81 94 ARG A O 1
ATOM 758 N N . ALA A 1 95 ? -10.661 -3.803 -7.918 1.00 94.38 95 ALA A N 1
ATOM 759 C CA . ALA A 1 95 ? -11.514 -4.695 -8.694 1.00 94.38 95 ALA A CA 1
ATOM 760 C C . ALA A 1 95 ? -11.604 -6.090 -8.057 1.00 94.38 95 ALA A C 1
ATOM 762 O O . ALA A 1 95 ? -12.613 -6.773 -8.217 1.00 94.38 95 ALA A O 1
ATOM 763 N N . TRP A 1 96 ? -10.555 -6.513 -7.347 1.00 90.81 96 TRP A N 1
ATOM 764 C CA . TRP A 1 96 ? -10.508 -7.799 -6.661 1.00 90.81 96 TRP A CA 1
ATOM 765 C C . TRP A 1 96 ? -11.354 -7.850 -5.376 1.00 90.81 96 TRP A C 1
ATOM 767 O O . TRP A 1 96 ? -11.909 -8.913 -5.085 1.00 90.81 96 TRP A O 1
ATOM 777 N N . GLY A 1 97 ? -11.475 -6.744 -4.625 1.00 75.88 97 GLY A N 1
ATOM 778 C CA . GLY A 1 97 ? -12.203 -6.696 -3.346 1.00 75.88 97 GLY A CA 1
ATOM 779 C C . GLY A 1 97 ? -12.768 -5.331 -2.984 1.00 75.88 97 GLY A C 1
ATOM 780 O O . GLY A 1 97 ? -11.961 -4.389 -2.815 1.00 75.88 97 GLY A O 1
#